Protein AF-X1GF37-F1 (afdb_monomer_lite)

Secondary structure (DSSP, 8-state):
-EEEE-TTS---HHHHHH-S-GGGGGT-BTTB--SEEEEE--GGG-PEEEEEEE-SSSPPHHHHHHHHHHHHHTT-SEEEEEESSPPPHHHHHHHHHH-TTB-TTTS-BEEEEEEETTTTEEEEEEEESS---

Structure (mmCIF, N/CA/C/O backbone):
data_AF-X1GF37-F1
#
_entry.id   AF-X1GF37-F1
#
loop_
_atom_site.group_PDB
_atom_site.id
_atom_site.type_symbol
_atom_site.label_atom_id
_atom_site.label_alt_id
_atom_site.label_comp_id
_atom_site.label_asym_id
_atom_site.label_entity_id
_atom_site.label_seq_id
_atom_site.pdbx_PDB_ins_code
_atom_site.Cartn_x
_atom_site.Cartn_y
_atom_site.Cartn_z
_atom_site.occupancy
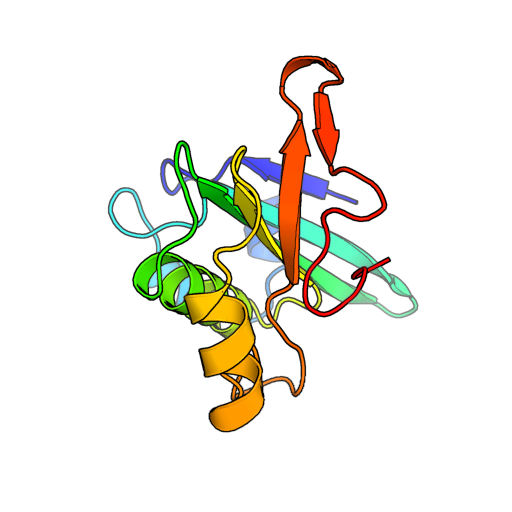_atom_site.B_iso_or_equiv
_atom_site.auth_seq_id
_atom_site.auth_comp_id
_atom_site.auth_asym_id
_atom_site.auth_atom_id
_atom_site.pdbx_PDB_model_num
ATOM 1 N N . CYS A 1 1 ? 12.559 11.425 -5.335 1.00 83.12 1 CYS A N 1
ATOM 2 C CA . CYS A 1 1 ? 11.396 10.521 -5.271 1.00 83.12 1 CYS A CA 1
ATOM 3 C C . CYS A 1 1 ? 10.533 10.811 -6.487 1.00 83.12 1 CYS A C 1
ATOM 5 O O . CYS A 1 1 ? 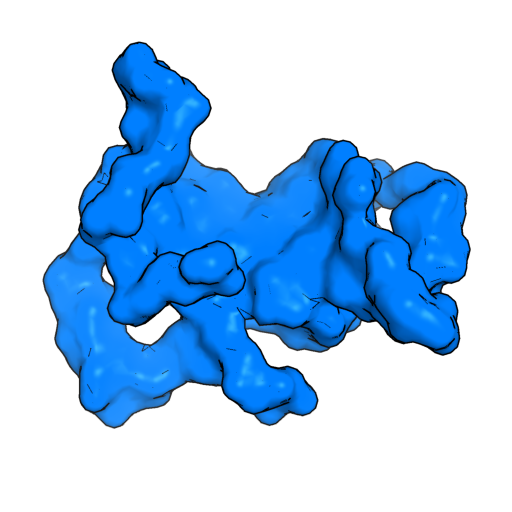10.322 11.985 -6.770 1.00 83.12 1 CYS A O 1
ATOM 7 N N . GLN A 1 2 ? 10.113 9.783 -7.217 1.00 90.69 2 GLN A N 1
ATOM 8 C CA . GLN A 1 2 ? 9.135 9.884 -8.298 1.00 90.69 2 GLN A CA 1
ATOM 9 C C . GLN A 1 2 ? 7.961 8.977 -7.931 1.00 90.69 2 GLN A C 1
ATOM 11 O O . GLN A 1 2 ? 8.187 7.810 -7.632 1.00 90.69 2 GLN A O 1
ATOM 16 N N . LEU A 1 3 ? 6.745 9.522 -7.911 1.00 93.88 3 LEU A N 1
ATOM 17 C CA . LEU A 1 3 ? 5.509 8.813 -7.576 1.00 93.88 3 LEU A CA 1
ATOM 18 C C . LEU A 1 3 ? 4.468 9.133 -8.650 1.00 93.88 3 LEU A C 1
ATOM 20 O O . LEU A 1 3 ? 4.339 10.289 -9.053 1.00 93.88 3 LEU A O 1
ATOM 24 N N . GLU A 1 4 ? 3.754 8.117 -9.115 1.00 95.69 4 GLU A N 1
ATOM 25 C CA . GLU A 1 4 ? 2.797 8.201 -10.216 1.00 95.69 4 GLU A CA 1
ATOM 26 C C . GLU A 1 4 ? 1.467 7.579 -9.794 1.00 95.69 4 GLU A C 1
ATOM 28 O O . GLU A 1 4 ? 1.452 6.581 -9.075 1.00 95.69 4 GLU A O 1
ATOM 33 N N . ILE A 1 5 ? 0.356 8.164 -10.249 1.00 96.31 5 ILE A N 1
ATOM 34 C CA . ILE A 1 5 ? -0.971 7.551 -10.130 1.00 96.31 5 ILE A CA 1
ATOM 35 C C . ILE A 1 5 ? -1.052 6.450 -11.183 1.00 96.31 5 ILE A C 1
ATOM 37 O O . ILE A 1 5 ? -0.895 6.725 -12.370 1.00 96.31 5 ILE A O 1
ATOM 41 N N . THR A 1 6 ? -1.296 5.222 -10.738 1.00 95.94 6 THR A N 1
ATOM 42 C CA . THR A 1 6 ? -1.310 4.010 -11.570 1.00 95.94 6 THR A CA 1
ATOM 43 C C . THR A 1 6 ? -2.639 3.260 -11.493 1.00 95.94 6 THR A C 1
ATOM 45 O O . THR A 1 6 ? -2.761 2.171 -12.051 1.00 95.94 6 THR A O 1
ATOM 48 N N . ALA A 1 7 ? -3.651 3.841 -10.836 1.00 93.44 7 ALA A N 1
ATOM 49 C CA . ALA A 1 7 ? -4.973 3.240 -10.635 1.00 93.44 7 ALA A CA 1
ATOM 50 C C . ALA A 1 7 ? -5.684 2.829 -11.944 1.00 93.44 7 ALA A C 1
ATOM 52 O O . ALA A 1 7 ? -6.548 1.955 -11.946 1.00 93.44 7 ALA A O 1
ATOM 53 N N . ASP A 1 8 ? -5.332 3.441 -13.079 1.00 92.62 8 ASP A N 1
ATOM 54 C CA . ASP A 1 8 ? -5.866 3.111 -14.406 1.00 92.62 8 ASP A CA 1
ATOM 55 C C . ASP A 1 8 ? -5.058 2.021 -15.143 1.00 92.62 8 ASP A C 1
ATOM 57 O O . ASP A 1 8 ? -5.407 1.624 -16.259 1.00 92.62 8 ASP A O 1
ATOM 61 N N . GLY A 1 9 ? -3.984 1.526 -14.529 1.00 92.25 9 GLY A N 1
ATOM 62 C CA . GLY A 1 9 ? -3.034 0.585 -15.110 1.00 92.25 9 GLY A CA 1
ATOM 63 C C . GLY A 1 9 ? -2.083 1.181 -16.139 1.00 92.25 9 GLY A C 1
ATOM 64 O O . GLY A 1 9 ? -1.460 0.430 -16.896 1.00 92.25 9 GLY A O 1
ATOM 65 N N . SER A 1 10 ? -1.954 2.505 -16.181 1.00 93.00 10 SER A N 1
ATOM 66 C CA . SER A 1 10 ? -0.937 3.193 -16.966 1.00 93.00 10 SER A CA 1
ATOM 67 C C . SER A 1 10 ? 0.332 3.376 -16.134 1.00 93.00 10 SER A C 1
ATOM 69 O O . SER A 1 10 ? 0.295 3.876 -15.016 1.00 93.00 10 SER A O 1
ATOM 71 N N . PHE A 1 11 ? 1.480 3.002 -16.700 1.00 93.12 11 PHE A N 1
ATOM 72 C CA . PHE A 1 11 ? 2.790 3.151 -16.059 1.00 93.12 11 PHE A CA 1
ATOM 73 C C . PHE A 1 11 ? 3.736 3.872 -17.019 1.00 93.12 11 PHE A C 1
ATOM 75 O O . PHE A 1 11 ? 3.842 3.471 -18.188 1.00 93.12 11 PHE A O 1
ATOM 82 N N . SER A 1 12 ? 4.430 4.914 -16.552 1.00 93.38 12 SER A N 1
ATOM 83 C CA . SER A 1 12 ? 5.352 5.672 -17.399 1.00 93.38 12 SER A CA 1
ATOM 84 C C . SER A 1 12 ? 6.547 4.834 -17.862 1.00 93.38 12 SER A C 1
ATOM 86 O O . SER A 1 12 ? 6.936 3.845 -17.235 1.00 93.38 12 SER A O 1
ATOM 88 N N . ALA A 1 13 ? 7.194 5.271 -18.946 1.00 91.88 13 ALA A N 1
ATOM 89 C CA . ALA A 1 13 ? 8.451 4.671 -19.388 1.00 91.88 13 ALA A CA 1
ATOM 90 C C . ALA A 1 13 ? 9.544 4.772 -18.308 1.00 91.88 13 ALA A C 1
ATOM 92 O O . ALA A 1 13 ? 10.313 3.834 -18.128 1.00 91.88 13 ALA A O 1
ATOM 93 N N . SER A 1 14 ? 9.588 5.873 -17.549 1.00 91.31 14 SER A N 1
ATOM 94 C CA . SER A 1 14 ? 10.528 6.031 -16.434 1.00 91.31 14 SER A CA 1
ATOM 95 C C . SER A 1 14 ? 10.322 4.990 -15.340 1.00 91.31 14 SER A C 1
ATOM 97 O O . SER A 1 14 ? 11.300 4.395 -14.896 1.00 91.31 14 SER A O 1
ATOM 99 N N . LEU A 1 15 ? 9.075 4.739 -14.935 1.00 91.44 15 LEU A N 1
ATOM 100 C CA . LEU A 1 15 ? 8.765 3.748 -13.910 1.00 91.44 15 LEU A CA 1
ATOM 101 C C . LEU A 1 15 ? 9.063 2.328 -14.405 1.00 91.44 15 LEU A C 1
ATOM 103 O O . LEU A 1 15 ? 9.699 1.552 -13.696 1.00 91.44 15 LEU A O 1
ATOM 107 N N . LYS A 1 16 ? 8.682 2.010 -15.648 1.00 91.12 16 LYS A N 1
ATOM 108 C CA . LYS A 1 16 ? 8.989 0.711 -16.266 1.00 91.12 16 LYS A CA 1
ATOM 109 C C . LYS A 1 16 ? 10.491 0.448 -16.361 1.00 91.12 16 LYS A C 1
ATOM 111 O O . LYS A 1 16 ? 10.917 -0.662 -16.083 1.00 91.12 16 LYS A O 1
ATOM 116 N N . ASN A 1 17 ? 11.285 1.468 -16.691 1.00 89.19 17 ASN A N 1
ATOM 117 C CA . ASN A 1 17 ? 12.744 1.355 -16.760 1.00 89.19 17 ASN A CA 1
ATOM 118 C C . ASN A 1 17 ? 13.407 1.233 -15.378 1.00 89.19 17 ASN A C 1
ATOM 120 O O . ASN A 1 17 ? 14.494 0.671 -15.276 1.00 89.19 17 ASN A O 1
ATOM 124 N N . ALA A 1 18 ? 12.789 1.782 -14.328 1.00 88.06 18 ALA A N 1
ATOM 125 C CA . ALA A 1 18 ? 13.300 1.686 -12.963 1.00 88.06 18 ALA A CA 1
ATOM 126 C C . ALA A 1 18 ? 13.024 0.312 -12.331 1.00 88.06 18 ALA A C 1
ATOM 128 O O . ALA A 1 18 ? 13.813 -0.170 -11.517 1.00 88.06 18 ALA A O 1
ATOM 129 N N . VAL A 1 19 ? 11.910 -0.335 -12.682 1.00 86.94 19 VAL A N 1
ATOM 130 C CA . VAL A 1 19 ? 11.537 -1.660 -12.168 1.00 86.94 19 VAL A CA 1
ATOM 131 C C . VAL A 1 19 ? 12.345 -2.753 -12.872 1.00 86.94 19 VAL A C 1
ATOM 133 O O . VAL A 1 19 ? 12.238 -2.949 -14.076 1.00 86.94 19 VAL A O 1
ATOM 136 N N . ARG A 1 20 ? 13.134 -3.515 -12.103 1.00 77.31 20 ARG A N 1
ATOM 137 C CA . ARG A 1 20 ? 14.044 -4.544 -12.649 1.00 77.31 20 ARG A CA 1
ATOM 138 C C . ARG A 1 20 ? 13.351 -5.791 -13.217 1.00 77.31 20 ARG A C 1
ATOM 140 O O . ARG A 1 20 ? 13.961 -6.499 -14.009 1.00 77.31 20 ARG A O 1
ATOM 147 N N . HIS A 1 21 ? 12.117 -6.073 -12.803 1.00 82.31 21 HIS A N 1
ATOM 148 C CA . HIS A 1 21 ? 11.353 -7.257 -13.216 1.00 82.31 21 HIS A CA 1
ATOM 149 C C . HIS A 1 21 ? 10.157 -6.827 -14.073 1.00 82.31 21 HIS A C 1
ATOM 151 O O . HIS A 1 21 ? 9.018 -6.827 -13.616 1.00 82.31 21 HIS A O 1
ATOM 157 N N . ASP A 1 22 ? 10.418 -6.422 -15.311 1.00 82.38 22 ASP A N 1
ATOM 158 C CA . ASP A 1 22 ? 9.424 -5.885 -16.252 1.00 82.38 22 ASP A CA 1
ATOM 159 C C . ASP A 1 22 ? 8.221 -6.813 -16.516 1.00 82.38 22 ASP A C 1
ATOM 161 O O . ASP A 1 22 ? 7.114 -6.340 -16.786 1.00 82.38 22 ASP A O 1
ATOM 165 N N . ILE A 1 23 ? 8.403 -8.125 -16.357 1.00 88.94 23 ILE A N 1
ATOM 166 C CA . ILE A 1 23 ? 7.358 -9.144 -16.488 1.00 88.94 23 ILE A CA 1
ATOM 167 C C . ILE A 1 23 ? 6.119 -8.866 -15.625 1.00 88.94 23 ILE A C 1
ATOM 169 O O . ILE A 1 23 ? 5.015 -9.243 -16.016 1.00 88.94 23 ILE A O 1
ATOM 173 N N . ILE A 1 24 ? 6.252 -8.162 -14.493 1.00 90.12 24 ILE A N 1
ATOM 174 C CA . ILE A 1 24 ? 5.097 -7.828 -13.646 1.00 90.12 24 ILE A CA 1
ATOM 175 C C . ILE A 1 24 ? 4.064 -6.990 -14.407 1.00 90.12 24 ILE A C 1
ATOM 177 O O . ILE A 1 24 ? 2.864 -7.176 -14.217 1.00 90.12 24 ILE A O 1
ATOM 181 N N . PHE A 1 25 ? 4.501 -6.128 -15.333 1.00 90.31 25 PHE A N 1
ATOM 182 C CA . PHE A 1 25 ? 3.604 -5.272 -16.109 1.00 90.31 25 PHE A CA 1
ATOM 183 C C . PHE A 1 25 ? 2.741 -6.056 -17.104 1.00 90.31 25 PHE A C 1
ATOM 185 O O . PHE A 1 25 ? 1.751 -5.517 -17.583 1.00 90.31 25 PHE A O 1
ATOM 192 N N . ALA A 1 26 ? 3.066 -7.322 -17.395 1.00 89.12 26 ALA A N 1
ATOM 193 C CA . ALA A 1 26 ? 2.197 -8.200 -18.180 1.00 89.12 26 ALA A CA 1
ATOM 194 C C . ALA A 1 26 ? 0.942 -8.637 -17.402 1.00 89.12 26 ALA A C 1
ATOM 196 O O . ALA A 1 26 ? -0.060 -9.015 -18.008 1.00 89.12 26 ALA A O 1
ATOM 197 N N . PHE A 1 27 ? 0.993 -8.581 -16.069 1.00 88.19 27 PHE A N 1
ATOM 198 C CA . PHE A 1 27 ? -0.105 -8.952 -15.174 1.00 88.19 27 PHE A CA 1
ATOM 199 C C . PHE A 1 27 ? -0.850 -7.738 -14.613 1.00 88.19 27 PHE A C 1
ATOM 201 O O . PHE A 1 27 ? -1.936 -7.892 -14.054 1.00 88.19 27 PHE A O 1
ATOM 208 N N . LEU A 1 28 ? -0.282 -6.540 -14.775 1.00 90.62 28 LEU A N 1
ATOM 209 C CA . LEU A 1 28 ? -0.882 -5.286 -14.337 1.00 90.62 28 LEU A CA 1
ATOM 210 C C . LEU A 1 28 ? -1.651 -4.615 -15.480 1.00 90.62 28 LEU A C 1
ATOM 212 O O . LEU A 1 28 ? -1.248 -4.636 -16.641 1.00 90.62 28 LEU A O 1
ATOM 216 N N . GLY A 1 29 ? -2.778 -3.999 -15.145 1.00 83.75 29 GLY A N 1
ATOM 217 C CA . GLY A 1 29 ? -3.606 -3.248 -16.086 1.00 83.75 29 GLY A CA 1
ATOM 218 C C . GLY A 1 29 ? -4.866 -2.698 -15.424 1.00 83.75 29 GLY A C 1
ATOM 219 O O . GLY A 1 29 ? -5.000 -2.743 -14.204 1.00 83.75 29 GLY A O 1
ATOM 220 N N . LYS A 1 30 ? -5.838 -2.240 -16.224 1.00 76.06 30 LYS A N 1
ATOM 221 C CA . LYS A 1 30 ? -7.076 -1.576 -15.751 1.00 76.06 30 LYS A CA 1
ATOM 222 C C . LYS A 1 30 ? -7.869 -2.312 -14.663 1.00 76.06 30 LYS A C 1
ATOM 224 O O . LYS A 1 30 ? -8.677 -1.695 -13.984 1.00 76.06 30 LYS A O 1
ATOM 229 N N . LYS A 1 31 ? -7.724 -3.635 -14.562 1.00 79.38 31 LYS A N 1
ATOM 230 C CA . LYS A 1 31 ? -8.453 -4.471 -13.592 1.00 79.38 31 LYS A CA 1
ATOM 231 C C . LYS A 1 31 ? -7.635 -4.825 -12.349 1.00 79.38 31 LYS A C 1
ATOM 233 O O . LYS A 1 31 ? -8.206 -5.314 -11.384 1.00 79.38 31 LYS A O 1
ATOM 238 N N . ALA A 1 32 ? -6.322 -4.642 -12.408 1.00 87.12 32 ALA A N 1
ATOM 239 C CA . ALA A 1 32 ? -5.383 -5.024 -11.367 1.00 87.12 32 ALA A CA 1
ATOM 240 C C . ALA A 1 32 ? -4.172 -4.105 -11.481 1.00 87.12 32 ALA A C 1
ATOM 242 O O . ALA A 1 32 ? -3.235 -4.388 -12.226 1.00 87.12 32 ALA A O 1
ATOM 243 N N . SER A 1 33 ? -4.243 -2.957 -10.819 1.00 93.88 33 SER A N 1
ATOM 244 C CA . SER A 1 33 ? -3.106 -2.063 -10.645 1.00 93.88 33 SER A CA 1
ATOM 245 C C . SER A 1 33 ? -3.170 -1.409 -9.274 1.00 93.88 33 SER A C 1
ATOM 247 O O . SER A 1 33 ? -4.272 -1.234 -8.747 1.00 93.88 33 SER A O 1
ATOM 249 N N . PRO A 1 34 ? -2.009 -1.099 -8.690 1.00 95.94 34 PRO A N 1
ATOM 250 C CA . PRO A 1 34 ? -1.955 -0.285 -7.493 1.00 95.94 34 PRO A CA 1
ATOM 251 C C . PRO A 1 34 ? -2.423 1.146 -7.756 1.00 95.94 34 PRO A C 1
ATOM 253 O O . PRO A 1 34 ? -2.300 1.638 -8.883 1.00 95.94 34 PRO A O 1
ATOM 256 N N . ASP A 1 35 ? -2.904 1.834 -6.724 1.00 96.50 35 ASP A N 1
ATOM 257 C CA . ASP A 1 35 ? -3.359 3.223 -6.873 1.00 96.50 35 ASP A CA 1
ATOM 258 C C . ASP A 1 35 ? -2.202 4.172 -7.195 1.00 96.50 35 ASP A C 1
ATOM 260 O O . ASP A 1 35 ? -2.314 5.011 -8.096 1.00 96.50 35 ASP A O 1
ATOM 264 N N . LEU A 1 36 ? -1.079 4.023 -6.485 1.00 96.75 36 LEU A N 1
ATOM 265 C CA . LEU A 1 36 ? 0.157 4.751 -6.757 1.00 96.75 36 LEU A CA 1
ATOM 266 C C . LEU A 1 36 ? 1.371 3.824 -6.707 1.00 96.75 36 LEU A C 1
ATOM 268 O O . LEU A 1 36 ? 1.500 2.974 -5.821 1.00 96.75 36 LEU A O 1
ATOM 272 N N . VAL A 1 37 ? 2.326 4.079 -7.599 1.00 96.56 37 VAL A N 1
ATOM 273 C CA . VAL A 1 37 ? 3.646 3.442 -7.580 1.00 96.56 37 VAL A CA 1
ATOM 274 C C . VAL A 1 37 ? 4.715 4.486 -7.796 1.00 96.56 37 VAL A C 1
ATOM 276 O O . VAL A 1 37 ? 4.562 5.439 -8.558 1.00 96.56 37 VAL A O 1
ATOM 279 N N . GLY A 1 38 ? 5.832 4.301 -7.115 1.00 94.75 38 GLY A N 1
ATOM 280 C CA . GLY A 1 38 ? 6.973 5.170 -7.246 1.00 94.75 38 GLY A CA 1
ATOM 281 C C . GLY A 1 38 ? 8.269 4.485 -6.893 1.00 94.75 38 GLY A C 1
ATOM 282 O O . GLY A 1 38 ? 8.319 3.322 -6.493 1.00 94.75 38 GLY A O 1
ATOM 283 N N . PHE A 1 39 ? 9.336 5.252 -7.026 1.00 93.75 39 PHE A N 1
ATOM 284 C CA . PHE A 1 39 ? 10.660 4.839 -6.618 1.00 93.75 39 PHE A CA 1
ATOM 285 C C . PHE A 1 39 ? 11.468 6.026 -6.102 1.00 93.75 39 PHE A C 1
ATOM 287 O O . PHE A 1 39 ? 11.295 7.195 -6.481 1.00 93.75 39 PHE A O 1
ATOM 294 N N . MET A 1 40 ? 12.388 5.713 -5.206 1.00 91.25 40 MET A N 1
ATOM 295 C CA . MET A 1 40 ? 13.424 6.612 -4.744 1.00 91.25 40 MET A CA 1
ATOM 296 C C . MET A 1 40 ? 14.750 6.096 -5.265 1.00 91.25 40 MET A C 1
ATOM 298 O O . MET A 1 40 ? 15.117 4.955 -5.004 1.00 91.25 40 MET A O 1
ATOM 302 N N . ARG A 1 41 ? 15.471 6.961 -5.984 1.00 86.06 41 ARG A N 1
ATOM 303 C CA . ARG A 1 41 ? 16.836 6.652 -6.396 1.00 86.06 41 ARG A CA 1
ATOM 304 C C . ARG A 1 41 ? 17.699 6.496 -5.158 1.00 86.06 41 ARG A C 1
ATOM 306 O O . ARG A 1 41 ? 17.915 7.478 -4.444 1.00 86.06 41 ARG A O 1
ATOM 313 N N . GLY A 1 42 ? 18.146 5.277 -4.897 1.00 75.69 42 GLY A N 1
ATOM 314 C CA . GLY A 1 42 ? 19.056 5.017 -3.797 1.00 75.69 42 GLY A CA 1
ATOM 315 C C . GLY A 1 42 ? 20.498 5.317 -4.180 1.00 75.69 42 GLY A C 1
ATOM 316 O O . GLY A 1 42 ? 20.842 5.613 -5.330 1.00 75.69 42 GLY A O 1
ATOM 317 N N . GLN A 1 43 ? 21.371 5.241 -3.181 1.00 64.44 43 GLN A N 1
ATOM 318 C CA . GLN A 1 43 ? 22.807 5.286 -3.418 1.00 64.44 43 GLN A CA 1
ATOM 319 C C . GLN A 1 43 ? 23.236 3.980 -4.106 1.00 64.44 43 GLN A C 1
ATOM 321 O O . GLN A 1 43 ? 22.694 2.914 -3.821 1.00 64.44 43 GLN A O 1
ATOM 326 N N . TYR A 1 44 ? 24.197 4.062 -5.029 1.00 70.81 44 TYR A N 1
ATOM 327 C CA . TYR A 1 44 ? 24.735 2.913 -5.779 1.00 70.81 44 TYR A CA 1
ATOM 328 C C . TYR A 1 44 ? 23.771 2.235 -6.778 1.00 70.81 44 TYR A C 1
ATOM 330 O O . TYR A 1 44 ? 23.999 1.093 -7.171 1.00 70.81 44 TYR A O 1
ATOM 338 N N . GLY A 1 45 ? 22.716 2.924 -7.234 1.00 70.62 45 GLY A N 1
ATOM 339 C CA . GLY A 1 45 ? 21.824 2.417 -8.294 1.00 70.62 45 GLY A CA 1
ATOM 340 C C . GLY A 1 45 ? 20.858 1.312 -7.842 1.00 70.62 45 GLY A C 1
ATOM 341 O O . GLY A 1 45 ? 20.328 0.559 -8.667 1.00 70.62 45 GLY A O 1
ATOM 342 N N . ILE A 1 46 ? 20.656 1.184 -6.530 1.00 72.81 46 ILE A N 1
ATOM 343 C CA . ILE A 1 46 ? 19.618 0.342 -5.935 1.00 72.81 46 ILE A CA 1
ATOM 344 C C . ILE A 1 46 ? 18.453 1.261 -5.586 1.00 72.81 46 ILE A C 1
ATOM 346 O O . ILE A 1 46 ? 18.565 2.070 -4.670 1.00 72.81 46 ILE A O 1
ATOM 350 N N . ASP A 1 47 ? 17.362 1.162 -6.337 1.00 84.94 47 ASP A N 1
ATOM 351 C CA . ASP A 1 47 ? 16.175 1.979 -6.108 1.00 84.94 47 ASP A CA 1
ATOM 352 C C . ASP A 1 47 ? 15.267 1.322 -5.060 1.00 84.94 47 ASP A C 1
ATOM 354 O O . ASP A 1 47 ? 15.042 0.112 -5.088 1.00 84.94 47 ASP A O 1
ATOM 358 N N . ASP A 1 48 ? 14.729 2.132 -4.149 1.00 90.81 48 ASP A N 1
ATOM 359 C CA . ASP A 1 48 ? 13.684 1.711 -3.216 1.00 90.81 48 ASP A CA 1
ATOM 360 C C . ASP A 1 48 ? 12.319 1.989 -3.845 1.00 90.81 48 ASP A C 1
ATOM 362 O O . ASP A 1 48 ? 11.997 3.146 -4.132 1.00 90.81 48 ASP A O 1
ATOM 366 N N . TYR A 1 49 ? 11.490 0.960 -4.031 1.00 93.06 49 TYR A N 1
ATOM 367 C CA . TYR A 1 49 ? 10.139 1.155 -4.563 1.00 93.06 49 TYR A CA 1
ATOM 368 C C . TYR A 1 49 ? 9.124 1.480 -3.465 1.00 93.06 49 TYR A C 1
ATOM 370 O O . TYR A 1 49 ? 9.242 1.057 -2.308 1.00 93.06 49 TYR A O 1
ATOM 378 N N . ILE A 1 50 ? 8.110 2.239 -3.863 1.00 95.50 50 ILE A N 1
ATOM 379 C CA . ILE A 1 50 ? 6.969 2.638 -3.049 1.00 95.50 50 ILE A CA 1
ATOM 380 C C . ILE A 1 50 ? 5.712 2.183 -3.784 1.00 95.50 50 ILE A C 1
ATOM 382 O O . ILE A 1 50 ? 5.549 2.462 -4.969 1.00 95.50 50 ILE A O 1
ATOM 386 N N . VAL A 1 51 ? 4.822 1.514 -3.069 1.00 96.50 51 VAL A N 1
ATOM 387 C CA . VAL A 1 51 ? 3.474 1.164 -3.511 1.00 96.50 51 VAL A CA 1
ATOM 388 C C . VAL A 1 51 ? 2.506 1.737 -2.491 1.00 96.50 51 VAL A C 1
ATOM 390 O O . VAL A 1 51 ? 2.714 1.568 -1.286 1.00 96.50 51 VAL A O 1
ATOM 393 N N . VAL A 1 52 ? 1.458 2.406 -2.959 1.00 97.44 52 VAL A N 1
ATOM 394 C CA . VAL A 1 52 ? 0.406 2.950 -2.098 1.00 97.44 52 VAL A CA 1
ATOM 395 C C . VAL A 1 52 ? -0.953 2.500 -2.611 1.00 97.44 52 VAL A C 1
ATOM 397 O O . VAL A 1 52 ? -1.255 2.655 -3.791 1.00 97.44 52 VAL A O 1
ATOM 400 N N . GLU A 1 53 ? -1.761 1.988 -1.693 1.00 97.81 53 GLU A N 1
ATOM 401 C CA . GLU A 1 53 ? -3.188 1.723 -1.856 1.00 97.81 53 GLU A CA 1
ATOM 402 C C . GLU A 1 53 ? -3.975 2.730 -1.023 1.00 97.81 53 GLU A C 1
ATOM 404 O O . GLU A 1 53 ? -3.634 2.972 0.137 1.00 97.81 53 GLU A O 1
ATOM 409 N N . VAL A 1 54 ? -5.039 3.299 -1.582 1.00 96.06 54 VAL A N 1
ATOM 410 C CA . VAL A 1 54 ? -5.888 4.287 -0.914 1.00 96.06 54 VAL A CA 1
ATOM 411 C C . VAL A 1 54 ? -7.321 3.774 -0.870 1.00 96.06 54 VAL A C 1
ATOM 413 O O . VAL A 1 54 ? -7.926 3.426 -1.881 1.00 96.06 54 VAL A O 1
ATOM 416 N N . LYS A 1 55 ? -7.896 3.745 0.327 1.00 96.06 55 LYS A N 1
ATOM 417 C CA . LYS A 1 55 ? -9.260 3.284 0.577 1.00 96.06 55 LYS A CA 1
ATOM 418 C C . LYS A 1 55 ? -10.139 4.450 0.985 1.00 96.06 55 LYS A C 1
ATOM 420 O O . LYS A 1 55 ? -9.678 5.412 1.591 1.00 96.06 55 LYS A O 1
ATOM 425 N N . ARG A 1 56 ? -11.414 4.358 0.611 1.00 94.56 56 ARG A N 1
ATOM 426 C CA . ARG A 1 56 ? -12.437 5.360 0.945 1.00 94.56 56 ARG A CA 1
ATOM 427 C C . ARG A 1 56 ? -13.059 5.125 2.316 1.00 94.56 56 ARG A C 1
ATOM 429 O O . ARG A 1 56 ? -13.560 6.066 2.911 1.00 94.56 56 ARG A O 1
ATOM 436 N N . ASP A 1 57 ? -12.979 3.890 2.795 1.00 95.19 57 ASP A N 1
ATOM 437 C CA . ASP A 1 57 ? -13.615 3.415 4.018 1.00 95.19 57 ASP A CA 1
ATOM 438 C C . ASP A 1 57 ? -12.585 2.702 4.905 1.00 95.19 57 ASP A C 1
ATOM 440 O O . ASP A 1 57 ? -11.390 2.645 4.578 1.00 95.19 57 ASP A O 1
ATOM 444 N N . ALA A 1 58 ? -13.051 2.135 6.018 1.00 95.62 58 ALA A N 1
ATOM 445 C CA . ALA A 1 58 ? -12.240 1.345 6.936 1.00 95.62 58 ALA A CA 1
ATOM 446 C C . ALA A 1 58 ? -11.497 0.204 6.233 1.00 95.62 58 ALA A C 1
ATOM 448 O O . ALA A 1 58 ? -12.051 -0.516 5.402 1.00 95.62 58 ALA A O 1
ATOM 449 N N . VAL A 1 59 ? -10.229 0.027 6.612 1.00 97.25 59 VAL A N 1
ATOM 450 C CA . VAL A 1 59 ? -9.367 -1.020 6.057 1.00 97.25 59 VAL A CA 1
ATOM 451 C C . VAL A 1 59 ? -9.941 -2.407 6.323 1.00 97.25 59 VAL A C 1
ATOM 453 O O . VAL A 1 59 ? -10.183 -2.788 7.469 1.00 97.25 59 VAL A O 1
ATOM 456 N N . THR A 1 60 ? -10.062 -3.197 5.260 1.00 97.62 60 THR A N 1
ATOM 457 C CA . THR A 1 60 ? -10.441 -4.608 5.331 1.00 97.62 60 THR A CA 1
ATOM 458 C C . THR A 1 60 ? -9.229 -5.534 5.255 1.00 97.62 60 THR A C 1
ATOM 460 O O . THR A 1 60 ? -8.113 -5.146 4.899 1.00 97.62 60 THR A O 1
ATOM 463 N N . LEU A 1 61 ? -9.451 -6.817 5.549 1.00 97.19 61 LEU A N 1
ATOM 464 C CA . LEU A 1 61 ? -8.424 -7.841 5.374 1.00 97.19 61 LEU A CA 1
ATOM 465 C C . LEU A 1 61 ? -8.020 -7.999 3.895 1.00 97.19 61 LEU A C 1
ATOM 467 O O . LEU A 1 61 ? -6.849 -8.221 3.593 1.00 97.19 61 LEU A O 1
ATOM 471 N N . GLN A 1 62 ? -8.968 -7.857 2.968 1.00 97.06 62 GLN A N 1
ATOM 472 C CA . GLN A 1 62 ? -8.717 -7.909 1.529 1.00 97.06 62 GLN A CA 1
ATOM 473 C C . GLN A 1 62 ? -7.804 -6.766 1.080 1.00 97.06 62 GLN A C 1
ATOM 475 O O . GLN A 1 62 ? -6.878 -7.008 0.308 1.00 97.06 62 GLN A O 1
ATOM 480 N N . ASP A 1 63 ? -8.003 -5.559 1.612 1.00 97.69 63 ASP A N 1
ATOM 481 C CA . ASP A 1 63 ? -7.149 -4.403 1.312 1.00 97.69 63 ASP A CA 1
ATOM 482 C C . ASP A 1 63 ? -5.704 -4.634 1.758 1.00 97.69 63 ASP A C 1
ATOM 484 O O . ASP A 1 63 ? -4.761 -4.312 1.036 1.00 97.69 63 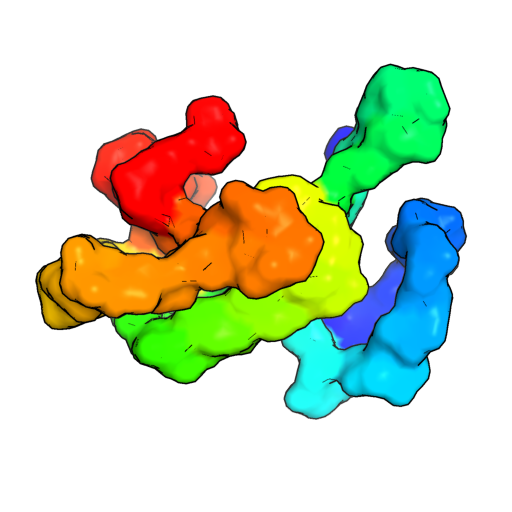ASP A O 1
ATOM 488 N N . ILE A 1 64 ? -5.520 -5.266 2.921 1.00 97.50 64 ILE A N 1
ATOM 489 C CA . ILE A 1 64 ? -4.199 -5.679 3.404 1.00 97.50 64 ILE A CA 1
ATOM 490 C C . ILE A 1 64 ? -3.566 -6.668 2.424 1.00 97.50 64 ILE A C 1
ATOM 492 O O . ILE A 1 64 ? -2.410 -6.492 2.046 1.00 97.50 64 ILE A O 1
ATOM 496 N N . TYR A 1 65 ? -4.297 -7.694 1.981 1.00 96.25 65 TYR A N 1
ATOM 497 C CA . TYR A 1 65 ? -3.765 -8.666 1.022 1.00 96.25 65 TYR A CA 1
ATOM 498 C C . TYR A 1 65 ? -3.440 -8.052 -0.338 1.00 96.25 65 TYR A C 1
ATOM 500 O O . TYR A 1 65 ? -2.427 -8.420 -0.931 1.00 96.25 65 TYR A O 1
ATOM 508 N N . GLN A 1 66 ? -4.227 -7.086 -0.800 1.00 95.69 66 GLN A N 1
ATOM 509 C CA . GLN A 1 66 ? -3.931 -6.329 -2.011 1.00 95.69 66 GLN A CA 1
ATOM 510 C C . GLN A 1 66 ? -2.639 -5.512 -1.859 1.00 95.69 66 GLN A C 1
ATOM 512 O O . GLN A 1 66 ? -1.736 -5.632 -2.689 1.00 95.69 66 GLN A O 1
ATOM 517 N N . ALA A 1 67 ? -2.498 -4.756 -0.766 1.00 96.88 67 ALA A N 1
ATOM 518 C CA . ALA A 1 67 ? -1.292 -3.978 -0.484 1.00 96.88 67 ALA A CA 1
ATOM 519 C C . ALA A 1 67 ? -0.047 -4.871 -0.338 1.00 96.88 67 ALA A C 1
ATOM 521 O O . ALA A 1 67 ? 1.030 -4.525 -0.828 1.00 96.88 67 ALA A O 1
ATOM 522 N N . LYS A 1 68 ? -0.187 -6.054 0.278 1.00 95.88 68 LYS A N 1
ATOM 523 C CA . LYS A 1 68 ? 0.880 -7.066 0.333 1.00 95.88 68 LYS A CA 1
ATOM 524 C C . LYS A 1 68 ? 1.252 -7.546 -1.058 1.00 95.88 68 LYS A C 1
ATOM 526 O O . LYS A 1 68 ? 2.425 -7.506 -1.394 1.00 95.88 68 LYS A O 1
ATOM 531 N N . MET A 1 69 ? 0.266 -7.970 -1.847 1.00 94.44 69 MET A N 1
ATOM 532 C CA . MET A 1 69 ? 0.469 -8.503 -3.191 1.00 94.44 69 MET A CA 1
ATOM 533 C C . MET A 1 69 ? 1.236 -7.508 -4.059 1.00 94.44 69 MET A C 1
ATOM 535 O O . MET A 1 69 ? 2.239 -7.880 -4.659 1.00 94.44 69 MET A O 1
ATOM 539 N N . TYR A 1 70 ? 0.821 -6.240 -4.093 1.00 95.12 70 TYR A N 1
ATOM 540 C CA . TYR A 1 70 ? 1.543 -5.230 -4.863 1.00 95.12 70 TYR A CA 1
ATOM 541 C C . TYR A 1 70 ? 2.906 -4.898 -4.252 1.00 95.12 70 TYR A C 1
ATOM 543 O O . TYR A 1 70 ? 3.892 -4.805 -4.978 1.00 95.12 70 TYR A O 1
ATOM 551 N N . GLY A 1 71 ? 3.007 -4.787 -2.926 1.00 94.81 71 GLY A N 1
ATOM 552 C CA . GLY A 1 71 ? 4.291 -4.594 -2.260 1.00 94.81 71 GLY A CA 1
ATOM 553 C C . GLY A 1 71 ? 5.296 -5.709 -2.570 1.00 94.81 71 GLY A C 1
ATOM 554 O O . GLY A 1 71 ? 6.481 -5.433 -2.737 1.00 94.81 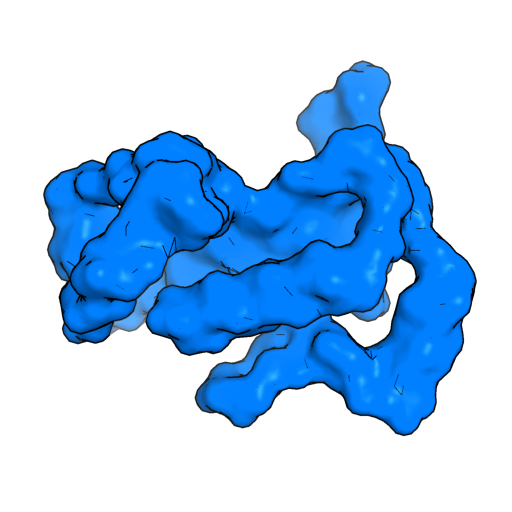71 GLY A O 1
ATOM 555 N N . ASP A 1 72 ? 4.833 -6.954 -2.641 1.00 92.88 72 ASP A N 1
ATOM 556 C CA . ASP A 1 72 ? 5.622 -8.136 -2.986 1.00 92.88 72 ASP A CA 1
ATOM 557 C C . ASP A 1 72 ? 5.971 -8.163 -4.483 1.00 92.88 72 ASP A C 1
ATOM 559 O O . ASP A 1 72 ? 7.133 -8.359 -4.828 1.00 92.88 72 ASP A O 1
ATOM 563 N N . LEU A 1 73 ? 5.009 -7.894 -5.375 1.00 91.81 73 LEU A N 1
ATOM 564 C CA . LEU A 1 73 ? 5.227 -7.844 -6.829 1.00 91.81 73 LEU A CA 1
ATOM 565 C C . LEU A 1 73 ? 6.287 -6.816 -7.231 1.00 91.81 73 LEU A C 1
ATOM 567 O O . LEU A 1 73 ? 7.131 -7.092 -8.079 1.00 91.81 73 LEU A O 1
ATOM 571 N N . PHE A 1 74 ? 6.251 -5.633 -6.621 1.00 91.69 74 PHE A N 1
ATOM 572 C CA . PHE A 1 74 ? 7.214 -4.572 -6.902 1.00 91.69 74 PHE A CA 1
ATOM 573 C C . PHE A 1 74 ? 8.505 -4.698 -6.092 1.00 91.69 74 PHE A C 1
ATOM 575 O O . PHE A 1 74 ? 9.392 -3.864 -6.264 1.00 91.69 74 PHE A O 1
ATOM 582 N N . SER A 1 75 ? 8.624 -5.683 -5.190 1.00 91.19 75 SER A N 1
ATOM 583 C CA . SER A 1 75 ? 9.682 -5.707 -4.173 1.00 91.19 75 SER A CA 1
ATOM 584 C C . SER A 1 75 ? 9.848 -4.321 -3.540 1.00 91.19 75 SER A C 1
ATOM 586 O O . SER A 1 75 ? 10.948 -3.770 -3.468 1.00 91.19 75 SER A O 1
ATOM 588 N N . ALA A 1 76 ? 8.734 -3.719 -3.117 1.00 92.50 76 ALA A N 1
ATOM 589 C CA . ALA A 1 76 ? 8.694 -2.337 -2.660 1.00 92.50 76 ALA A CA 1
ATOM 590 C C . ALA A 1 76 ? 9.090 -2.211 -1.203 1.00 92.50 76 ALA A C 1
ATOM 592 O O . ALA A 1 76 ? 8.438 -2.800 -0.349 1.00 92.50 76 ALA A O 1
ATOM 593 N N . ARG A 1 77 ? 10.094 -1.396 -0.881 1.00 92.06 77 ARG A N 1
ATOM 594 C CA . ARG A 1 77 ? 10.464 -1.135 0.515 1.00 92.06 77 ARG A CA 1
ATOM 595 C C . ARG A 1 77 ? 9.279 -0.589 1.309 1.00 92.06 77 ARG A C 1
ATOM 597 O O . ARG A 1 77 ? 9.039 -1.018 2.436 1.00 92.06 77 ARG A O 1
ATOM 604 N N . TYR A 1 78 ? 8.488 0.270 0.675 1.00 94.75 78 TYR A N 1
ATOM 605 C CA . TYR A 1 78 ? 7.320 0.905 1.270 1.00 94.75 78 TYR A CA 1
ATOM 606 C C . TYR A 1 78 ? 6.047 0.379 0.609 1.00 94.75 78 TYR A C 1
ATOM 608 O O . TYR A 1 78 ? 5.758 0.728 -0.530 1.00 94.75 78 TYR A O 1
ATOM 616 N N . ALA A 1 79 ? 5.293 -0.456 1.322 1.00 96.88 79 ALA A N 1
ATOM 617 C CA . ALA A 1 79 ? 3.936 -0.840 0.943 1.00 96.88 79 ALA A CA 1
ATOM 618 C C . ALA A 1 79 ? 2.973 -0.155 1.915 1.00 96.88 79 ALA A C 1
ATOM 620 O O . ALA A 1 79 ? 2.920 -0.512 3.094 1.00 96.88 79 ALA A O 1
ATOM 621 N N . LEU A 1 80 ? 2.284 0.877 1.440 1.00 97.38 80 LEU A N 1
ATOM 622 C CA . LEU A 1 80 ? 1.452 1.750 2.258 1.00 97.38 80 LEU A CA 1
ATOM 623 C C . LEU A 1 80 ? -0.023 1.506 1.946 1.00 97.38 80 LEU A C 1
ATOM 625 O O . LEU A 1 80 ? -0.404 1.421 0.782 1.00 97.38 80 LEU A O 1
ATOM 629 N N . LEU A 1 81 ? -0.845 1.422 2.985 1.00 98.00 81 LEU A N 1
ATOM 630 C CA . LEU A 1 81 ? -2.296 1.330 2.871 1.00 98.00 81 LEU A CA 1
ATOM 631 C C . LEU A 1 81 ? -2.920 2.503 3.621 1.00 98.00 81 LEU A C 1
ATOM 633 O O . LEU A 1 81 ? -2.805 2.587 4.840 1.00 98.00 81 LEU A O 1
ATOM 637 N N . LEU A 1 82 ? -3.543 3.427 2.901 1.00 97.25 82 LEU A N 1
ATOM 638 C CA . LEU A 1 82 ? -4.108 4.646 3.467 1.00 97.25 82 LEU A CA 1
ATOM 639 C C . LEU A 1 82 ? -5.632 4.561 3.507 1.00 97.25 82 LEU A C 1
ATOM 641 O O . LEU A 1 82 ? -6.254 4.123 2.544 1.00 97.25 82 LEU A O 1
ATOM 645 N N . SER A 1 83 ? -6.234 4.988 4.611 1.00 96.44 83 SER A N 1
ATOM 646 C CA . SER A 1 83 ? -7.690 5.036 4.803 1.00 96.44 83 SER A CA 1
ATOM 647 C C . SER A 1 83 ? -8.057 6.239 5.674 1.00 96.44 83 SER A C 1
ATOM 649 O O . SER A 1 83 ? -7.245 6.617 6.520 1.00 96.44 83 SER A O 1
ATOM 651 N N . PRO A 1 84 ? -9.238 6.859 5.495 1.00 95.19 84 PRO A N 1
ATOM 652 C CA . PRO A 1 84 ? -9.680 7.944 6.369 1.00 95.19 84 PRO A CA 1
ATOM 653 C C . PRO A 1 84 ? -10.061 7.485 7.783 1.00 95.19 84 PRO A C 1
ATOM 655 O O . PRO A 1 84 ? -9.970 8.245 8.750 1.00 95.19 84 PRO A O 1
ATOM 658 N N . GLU A 1 85 ? -10.458 6.224 7.915 1.00 94.94 85 GLU A N 1
ATOM 659 C CA . GLU A 1 85 ? -10.863 5.614 9.176 1.00 94.94 85 GLU A CA 1
ATOM 660 C C . GLU A 1 85 ? -9.633 5.088 9.939 1.00 94.94 85 GLU A C 1
ATOM 662 O O . GLU A 1 85 ? -8.647 4.652 9.328 1.00 94.94 85 GLU A O 1
ATOM 667 N N . PRO A 1 86 ? -9.657 5.088 11.282 1.00 93.50 86 PRO A N 1
ATOM 668 C CA . PRO A 1 86 ? -8.609 4.453 12.065 1.00 93.50 86 PRO A CA 1
ATOM 669 C C . PRO A 1 86 ? -8.552 2.946 11.779 1.00 93.50 86 PRO A C 1
ATOM 671 O O . PRO A 1 86 ? -9.550 2.309 11.443 1.00 93.50 86 PRO A O 1
ATOM 674 N N . VAL A 1 87 ? -7.372 2.347 11.963 1.00 95.31 87 VAL A N 1
ATOM 675 C CA 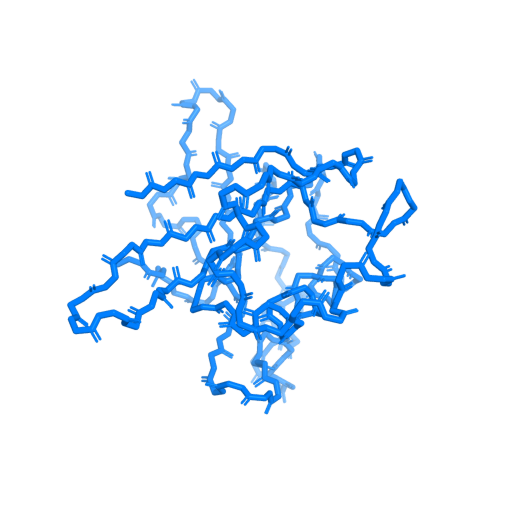. VAL A 1 87 ? -7.198 0.897 11.784 1.00 95.31 87 VAL A CA 1
ATOM 676 C C . VAL A 1 87 ? -8.130 0.143 12.743 1.00 95.31 87 VAL A C 1
ATOM 678 O O . VAL A 1 87 ? -8.008 0.356 13.955 1.00 95.31 87 VAL A O 1
ATOM 681 N N . PRO A 1 88 ? -9.007 -0.755 12.248 1.00 96.31 88 PRO A N 1
ATOM 682 C CA . PRO A 1 88 ? -9.930 -1.493 13.106 1.00 96.31 88 PRO A CA 1
ATOM 683 C C . PRO A 1 88 ? -9.201 -2.310 14.177 1.00 96.31 88 PRO A C 1
ATOM 685 O O . PRO A 1 88 ? -8.165 -2.928 13.909 1.00 96.31 88 PRO A O 1
ATOM 688 N N . GLU A 1 89 ? -9.748 -2.363 15.390 1.00 96.62 89 GLU A N 1
ATOM 689 C CA . GLU A 1 89 ? -9.139 -3.109 16.499 1.00 96.62 89 GLU A CA 1
ATOM 690 C C . GLU A 1 89 ? -9.038 -4.612 16.200 1.00 96.62 89 GLU A C 1
ATOM 692 O O . GLU A 1 89 ? -8.062 -5.264 16.571 1.00 96.62 89 GLU A O 1
ATOM 697 N N . GLU A 1 90 ? -9.989 -5.174 15.457 1.00 97.00 90 GLU A N 1
ATOM 698 C CA . GLU A 1 90 ? -9.963 -6.560 14.990 1.00 97.00 90 GLU A CA 1
ATOM 699 C C . GLU A 1 90 ? -8.744 -6.837 14.106 1.00 97.00 90 GLU A C 1
ATOM 701 O O . GLU A 1 90 ? -8.095 -7.870 14.268 1.00 97.00 90 GLU A O 1
ATOM 706 N N . ILE A 1 91 ? -8.384 -5.901 13.221 1.00 97.31 91 ILE A N 1
ATOM 707 C CA . ILE A 1 91 ? -7.193 -5.996 12.366 1.00 97.31 91 ILE A CA 1
ATOM 708 C C . ILE A 1 91 ? -5.922 -5.943 13.214 1.00 97.31 91 ILE A C 1
ATOM 710 O O . ILE A 1 91 ? -5.021 -6.761 13.013 1.00 97.31 91 ILE A O 1
ATOM 714 N N . LYS A 1 92 ? -5.855 -5.040 14.201 1.00 96.81 92 LYS A N 1
ATOM 715 C CA . LYS A 1 92 ? -4.704 -4.946 15.115 1.00 96.81 92 LYS A CA 1
ATOM 716 C C . LYS A 1 92 ? -4.520 -6.236 15.913 1.00 96.81 92 LYS A C 1
ATOM 718 O O . LYS A 1 92 ? -3.418 -6.785 15.966 1.00 96.81 92 LYS A O 1
ATOM 723 N N . ARG A 1 93 ? -5.608 -6.766 16.482 1.00 97.31 93 ARG A N 1
ATOM 724 C CA . ARG A 1 93 ? -5.621 -8.036 17.227 1.00 97.31 93 ARG A CA 1
ATOM 725 C C . ARG A 1 93 ? -5.244 -9.214 16.338 1.00 97.31 93 ARG A C 1
ATOM 727 O O . ARG A 1 93 ? -4.459 -10.063 16.757 1.00 97.31 93 ARG A O 1
ATOM 734 N N . LEU A 1 94 ? -5.775 -9.273 15.118 1.00 97.38 94 LEU A N 1
ATOM 735 C CA . LEU A 1 94 ? -5.444 -10.325 14.162 1.00 97.38 94 LEU A CA 1
ATOM 736 C C . LEU A 1 94 ? -3.958 -10.273 13.789 1.00 97.38 94 LEU A C 1
ATOM 738 O O . LEU A 1 94 ? -3.290 -11.309 13.813 1.00 97.38 94 LEU A O 1
ATOM 742 N N . HIS A 1 95 ? -3.414 -9.081 13.527 1.00 96.75 95 HIS A N 1
ATOM 743 C CA . HIS A 1 95 ? -1.991 -8.897 13.255 1.00 96.75 95 HIS A CA 1
ATOM 744 C C . HIS A 1 95 ? -1.111 -9.379 14.411 1.00 96.75 95 HIS A C 1
ATOM 746 O O . HIS A 1 95 ? -0.164 -10.120 14.159 1.00 96.75 95 HIS A O 1
ATOM 752 N N . GLY A 1 96 ? -1.467 -9.059 15.658 1.00 95.94 96 GLY A N 1
ATOM 753 C CA . GLY A 1 96 ? -0.723 -9.509 16.839 1.00 95.94 96 GLY A CA 1
ATOM 754 C C . GLY A 1 96 ? -0.648 -11.033 17.011 1.00 95.94 96 GLY A C 1
ATOM 755 O O . GLY A 1 96 ? 0.261 -11.517 17.675 1.00 95.94 96 GLY A O 1
ATOM 756 N N . ASN A 1 97 ? -1.565 -11.794 16.402 1.00 95.56 97 ASN A N 1
ATOM 757 C CA . ASN A 1 97 ? -1.595 -13.260 16.494 1.00 95.56 97 ASN A CA 1
ATOM 758 C C . ASN A 1 97 ? -1.062 -13.972 15.244 1.00 95.56 97 ASN A C 1
ATOM 760 O O . ASN A 1 97 ? -0.559 -15.087 15.335 1.00 95.56 97 ASN A O 1
ATOM 764 N N . THR A 1 98 ? -1.223 -13.367 14.068 1.00 94.56 98 THR A N 1
ATOM 765 C CA . THR A 1 98 ? -1.012 -14.051 12.776 1.00 94.56 98 THR A CA 1
ATOM 766 C C . THR A 1 98 ? -0.081 -13.302 11.831 1.00 94.56 98 THR A C 1
ATOM 768 O O . THR A 1 98 ? 0.204 -13.784 10.739 1.00 94.56 98 THR A O 1
ATOM 771 N N . PHE A 1 99 ? 0.409 -12.126 12.233 1.00 93.94 99 PHE A N 1
ATOM 772 C CA . PHE A 1 99 ? 1.349 -11.316 11.465 1.00 93.94 99 PHE A CA 1
ATOM 773 C C . PHE A 1 99 ? 0.847 -10.941 10.060 1.00 93.94 99 PHE A C 1
ATOM 775 O O . PHE A 1 99 ? 1.633 -10.847 9.121 1.00 93.94 99 PHE A O 1
ATOM 782 N N . ILE A 1 100 ? -0.456 -10.657 9.906 1.00 95.56 100 ILE A N 1
ATOM 783 C CA . ILE A 1 100 ? -1.068 -10.384 8.587 1.00 95.56 100 ILE A CA 1
ATOM 784 C C . ILE A 1 100 ? -0.388 -9.278 7.774 1.00 95.56 100 ILE A C 1
ATOM 786 O O . ILE A 1 100 ? -0.468 -9.318 6.554 1.00 95.56 100 ILE A O 1
ATOM 790 N N . LEU A 1 101 ? 0.317 -8.324 8.389 1.00 96.06 101 LEU A N 1
ATOM 791 C CA . LEU A 1 101 ? 1.021 -7.255 7.675 1.00 96.06 101 LEU A CA 1
ATOM 792 C C . LEU A 1 101 ? 2.407 -7.670 7.152 1.00 96.06 101 LEU A C 1
ATOM 794 O O . LEU A 1 101 ? 2.908 -7.032 6.229 1.00 96.06 101 LEU A O 1
ATOM 798 N N . ASN A 1 102 ? 2.997 -8.765 7.643 1.00 94.44 102 ASN A N 1
ATOM 799 C CA . ASN A 1 102 ? 4.351 -9.202 7.275 1.00 94.44 102 ASN A CA 1
ATOM 800 C C . ASN A 1 102 ? 4.381 -9.790 5.867 1.00 94.44 102 ASN A C 1
ATOM 802 O O . ASN A 1 102 ? 3.688 -10.768 5.582 1.00 94.44 102 ASN A O 1
ATOM 806 N N . ARG A 1 103 ? 5.175 -9.215 4.972 1.00 91.00 103 ARG A N 1
ATOM 807 C CA . ARG A 1 103 ? 5.299 -9.673 3.588 1.00 91.00 103 ARG A CA 1
ATOM 808 C C . ARG A 1 103 ? 6.262 -10.846 3.472 1.00 91.00 103 ARG A C 1
ATOM 810 O O . ARG A 1 103 ? 7.270 -10.910 4.173 1.00 91.00 103 ARG A O 1
ATOM 817 N N . PHE A 1 104 ? 5.913 -11.789 2.600 1.00 73.88 104 PHE A N 1
ATOM 818 C CA . PHE A 1 104 ? 6.561 -13.098 2.545 1.00 73.88 104 PHE A CA 1
ATOM 819 C C . PHE A 1 104 ? 7.948 -13.032 1.899 1.00 73.88 104 PHE A C 1
ATOM 821 O O . PHE A 1 104 ? 8.862 -13.714 2.350 1.00 73.88 104 PHE A O 1
ATOM 828 N N . MET A 1 105 ? 8.122 -12.203 0.863 1.00 67.44 105 MET A N 1
ATOM 829 C CA . MET A 1 105 ? 9.332 -12.243 0.033 1.00 67.44 105 MET A CA 1
ATOM 830 C C . MET A 1 105 ? 10.446 -11.295 0.483 1.00 67.44 105 MET A C 1
ATOM 832 O O . MET A 1 105 ? 11.595 -11.493 0.099 1.00 67.44 105 MET A O 1
ATOM 836 N N . SER A 1 106 ? 10.137 -10.267 1.276 1.00 69.25 106 SER A N 1
ATOM 837 C CA . SER A 1 106 ? 11.068 -9.152 1.496 1.00 69.25 106 SER A CA 1
ATOM 838 C C . SER A 1 106 ? 11.447 -8.892 2.955 1.00 69.25 106 SER A C 1
ATOM 840 O O . SER A 1 106 ? 12.264 -8.014 3.222 1.00 69.25 106 SER A O 1
ATOM 842 N N . GLY A 1 107 ? 10.830 -9.591 3.916 1.00 78.00 107 GLY A N 1
ATOM 843 C CA . GLY A 1 107 ? 10.986 -9.294 5.348 1.00 78.00 107 GLY A CA 1
ATOM 844 C C . GLY A 1 107 ? 10.423 -7.928 5.770 1.00 78.00 107 GLY A C 1
ATOM 845 O O . GLY A 1 107 ? 10.546 -7.538 6.928 1.00 78.00 107 GLY A O 1
ATOM 846 N N . TRP A 1 108 ? 9.799 -7.193 4.847 1.00 89.50 108 TRP A N 1
ATOM 847 C CA . TRP A 1 108 ? 9.135 -5.925 5.122 1.00 89.50 108 TRP A CA 1
ATOM 848 C C . TRP A 1 108 ? 7.665 -6.147 5.470 1.00 89.50 108 TRP A C 1
ATOM 850 O O . TRP A 1 108 ? 7.118 -7.232 5.307 1.00 89.50 108 TRP A O 1
ATOM 860 N N . GLN A 1 109 ? 6.990 -5.094 5.907 1.00 94.31 109 GLN A N 1
ATOM 861 C CA . GLN A 1 109 ? 5.568 -5.131 6.240 1.00 94.31 109 GLN A CA 1
ATOM 862 C C . GLN A 1 109 ? 4.777 -4.118 5.418 1.00 94.31 109 GLN A C 1
ATOM 864 O O . GLN A 1 109 ? 5.359 -3.240 4.775 1.00 94.31 109 GLN A O 1
ATOM 869 N N . VAL A 1 110 ? 3.459 -4.283 5.411 1.00 97.00 110 VAL A N 1
ATOM 870 C CA . VAL A 1 110 ? 2.524 -3.227 5.020 1.00 97.00 110 VAL A CA 1
ATOM 871 C C . VAL A 1 110 ? 2.355 -2.275 6.202 1.00 97.00 110 VAL A C 1
ATOM 873 O O . VAL A 1 110 ? 2.116 -2.726 7.322 1.00 97.00 110 VAL A O 1
ATOM 876 N N . CYS A 1 111 ? 2.462 -0.973 5.952 1.00 96.94 111 CYS A N 1
ATOM 877 C CA . CYS A 1 111 ? 2.158 0.066 6.932 1.00 96.94 111 CYS A CA 1
ATOM 878 C C . CYS A 1 111 ? 0.801 0.683 6.600 1.00 96.94 111 CYS A C 1
ATOM 880 O O . CYS A 1 111 ? 0.606 1.214 5.506 1.00 96.94 111 CYS A O 1
ATOM 882 N N . ILE A 1 112 ? -0.130 0.615 7.546 1.00 97.50 112 ILE A N 1
ATOM 883 C CA . ILE A 1 112 ? -1.444 1.238 7.428 1.00 97.50 112 ILE A CA 1
ATOM 884 C C . ILE A 1 112 ? -1.360 2.643 8.019 1.00 97.50 112 ILE A C 1
ATOM 886 O O . ILE A 1 112 ? -0.872 2.792 9.136 1.00 97.50 112 ILE A O 1
ATOM 890 N N . GLY A 1 113 ? -1.806 3.657 7.284 1.00 96.62 113 GLY A N 1
ATOM 891 C CA . GLY A 1 113 ? -1.817 5.050 7.725 1.00 96.62 113 GLY A CA 1
ATOM 892 C C . GLY A 1 113 ? -3.218 5.645 7.686 1.00 96.62 113 GLY A C 1
ATOM 893 O O . GLY A 1 113 ? -3.909 5.539 6.674 1.00 96.62 113 GLY A O 1
ATOM 894 N N . GLN A 1 114 ? -3.622 6.310 8.765 1.00 95.69 114 GLN A N 1
ATOM 895 C CA . GLN A 1 114 ? -4.866 7.073 8.788 1.00 95.69 114 GLN A CA 1
ATOM 896 C C . GLN A 1 114 ? -4.684 8.433 8.102 1.00 95.69 114 GLN A C 1
ATOM 898 O O . GLN A 1 114 ? -3.963 9.298 8.603 1.00 95.69 114 GLN A O 1
ATOM 903 N N . TRP A 1 115 ? -5.345 8.626 6.965 1.00 92.56 115 TRP A N 1
ATOM 904 C CA . TRP A 1 115 ? -5.377 9.884 6.229 1.00 92.56 115 TRP A CA 1
ATOM 905 C C . TRP A 1 115 ? -6.475 10.803 6.759 1.00 92.56 115 TRP A C 1
ATOM 907 O O . TRP A 1 115 ? -7.652 10.478 6.713 1.00 92.56 115 TRP A O 1
ATOM 917 N N . GLU A 1 116 ? -6.116 11.992 7.213 1.00 90.81 116 GLU A N 1
ATOM 918 C CA . GLU A 1 116 ? -7.086 12.979 7.659 1.00 90.81 116 GLU A CA 1
ATOM 919 C C . GLU A 1 116 ? -7.408 13.960 6.523 1.00 90.81 116 GLU A C 1
ATOM 921 O O . GLU A 1 116 ? -6.557 14.735 6.078 1.00 90.81 116 GLU A O 1
ATOM 926 N N . GLU A 1 117 ? -8.660 13.945 6.059 1.00 84.56 117 GLU A N 1
ATOM 927 C CA . GLU A 1 117 ? -9.122 14.790 4.949 1.00 84.56 117 GLU A CA 1
ATOM 928 C C . GLU A 1 117 ? -9.054 16.289 5.286 1.00 84.56 117 GLU A C 1
ATOM 930 O O . GLU A 1 117 ? -8.692 17.104 4.439 1.00 84.56 117 GLU A O 1
ATOM 935 N N . SER A 1 118 ? -9.323 16.662 6.542 1.00 86.69 118 SER A N 1
ATOM 936 C CA . SER A 1 118 ? -9.316 18.064 6.982 1.00 86.69 118 SER A CA 1
ATOM 937 C C . SER A 1 118 ? -7.926 18.704 6.911 1.00 86.69 118 SER A C 1
ATOM 939 O O . SER A 1 118 ? -7.804 19.893 6.608 1.00 86.69 118 SER A O 1
ATOM 941 N N . SER A 1 119 ? -6.873 17.926 7.170 1.00 86.06 119 SER A N 1
ATOM 942 C CA . SER A 1 119 ? -5.489 18.398 7.173 1.00 86.06 119 SER A CA 1
ATOM 943 C C . SER A 1 119 ? -4.698 17.980 5.932 1.00 86.06 119 SER A C 1
ATOM 945 O O . SER A 1 119 ? -3.570 18.455 5.753 1.00 86.06 119 SER A O 1
ATOM 947 N N . ASN A 1 120 ? -5.286 17.149 5.060 1.00 84.31 120 ASN A N 1
ATOM 948 C CA . ASN A 1 120 ? -4.637 16.505 3.917 1.00 84.31 120 ASN A CA 1
ATOM 949 C C . ASN A 1 120 ? -3.293 15.867 4.303 1.00 84.31 120 ASN A C 1
ATOM 951 O O . ASN A 1 120 ? -2.269 16.074 3.640 1.00 84.31 120 ASN A O 1
ATOM 955 N N . LYS A 1 121 ? -3.271 15.147 5.429 1.00 88.06 121 LYS A N 1
ATOM 956 C CA . LYS A 1 121 ? -2.065 14.516 5.974 1.00 88.06 121 LYS A CA 1
ATOM 957 C C . LYS A 1 121 ? -2.388 13.173 6.597 1.00 88.06 121 LYS A C 1
ATOM 959 O O . LYS A 1 121 ? -3.476 12.956 7.111 1.00 88.06 121 LYS A O 1
ATOM 964 N N . VAL A 1 122 ? -1.391 12.290 6.618 1.00 87.31 122 VAL A N 1
ATOM 965 C CA . VAL A 1 122 ? -1.451 11.117 7.489 1.00 87.31 122 VAL A CA 1
ATOM 966 C C . VAL A 1 122 ? -1.185 11.568 8.922 1.0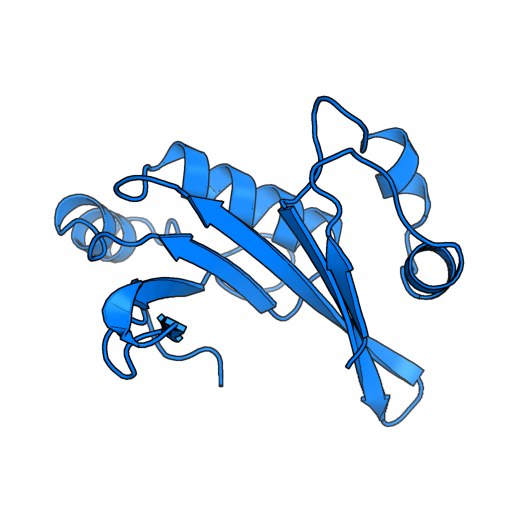0 87.31 122 VAL A C 1
ATOM 968 O O . VAL A 1 122 ? -0.190 12.254 9.185 1.00 87.31 122 VAL A O 1
ATOM 971 N N . THR A 1 123 ? -2.067 11.194 9.842 1.00 85.44 123 THR A N 1
ATOM 972 C CA . THR A 1 123 ? -1.921 11.493 11.267 1.00 85.44 123 THR A CA 1
ATOM 973 C C . THR A 1 123 ? -0.614 10.888 11.779 1.00 85.44 123 THR A C 1
ATOM 975 O O . THR A 1 123 ? -0.319 9.727 11.502 1.00 85.44 123 THR A O 1
ATOM 978 N N . LYS A 1 124 ? 0.187 11.653 12.538 1.00 78.56 124 LYS A N 1
ATOM 979 C CA . LYS A 1 124 ? 1.491 11.176 13.047 1.00 78.56 124 LYS A CA 1
ATOM 980 C C . LYS A 1 124 ? 1.371 9.875 13.844 1.00 78.56 124 LYS A C 1
ATOM 982 O O . LYS A 1 124 ? 2.178 8.974 13.648 1.00 78.56 124 LYS A O 1
ATOM 987 N N . ASP A 1 125 ? 0.326 9.773 14.660 1.00 83.88 125 ASP A N 1
ATOM 988 C CA . ASP A 1 125 ? 0.013 8.591 15.471 1.00 83.88 125 ASP A CA 1
ATOM 989 C C . ASP A 1 125 ? -0.983 7.643 14.775 1.00 83.88 125 ASP A C 1
ATOM 991 O O . ASP A 1 125 ? -1.447 6.670 15.361 1.00 83.88 125 ASP A O 1
ATOM 995 N N . GLY A 1 126 ? -1.321 7.919 13.510 1.00 89.19 126 GLY A N 1
ATOM 996 C CA . GLY A 1 126 ? -2.253 7.133 12.700 1.00 89.19 126 GLY A CA 1
ATOM 997 C C . GLY A 1 126 ? -1.606 5.953 11.977 1.00 89.19 126 GLY A C 1
ATOM 998 O O . GLY A 1 126 ? -2.269 5.315 11.161 1.00 89.19 126 GLY A O 1
ATOM 999 N N . TRP A 1 127 ? -0.322 5.683 12.225 1.00 95.62 127 TRP A N 1
ATOM 1000 C CA . TRP A 1 127 ? 0.401 4.573 11.609 1.00 95.62 127 TRP A CA 1
ATOM 1001 C C . TRP A 1 127 ? 0.264 3.282 12.411 1.00 95.62 127 TRP A C 1
ATOM 1003 O O . TRP A 1 127 ? 0.386 3.268 13.634 1.00 95.62 127 TRP A O 1
ATOM 1013 N N . PHE A 1 128 ? 0.108 2.170 11.702 1.00 96.12 128 PHE A N 1
ATOM 1014 C CA . PHE A 1 128 ? 0.137 0.825 12.260 1.00 96.12 128 PHE A CA 1
ATOM 1015 C C . PHE A 1 128 ? 0.926 -0.123 11.337 1.00 96.12 128 PHE A C 1
ATOM 1017 O O . PHE A 1 128 ? 0.753 -0.065 10.119 1.00 96.12 128 PHE A O 1
ATOM 1024 N N . PRO A 1 129 ? 1.782 -1.013 11.870 1.00 93.94 129 PRO A N 1
ATOM 1025 C CA . PRO A 1 129 ? 2.095 -1.180 13.291 1.00 93.94 129 PRO A CA 1
ATOM 1026 C C . PRO A 1 129 ? 3.067 -0.115 13.821 1.00 93.94 129 PRO A C 1
ATOM 1028 O O . PRO A 1 129 ? 3.098 0.134 15.020 1.00 93.94 129 PRO A O 1
ATOM 1031 N N . GLN A 1 130 ? 3.825 0.533 12.934 1.00 91.31 130 GLN A N 1
ATOM 1032 C CA . GLN A 1 130 ? 4.726 1.644 13.241 1.00 91.31 130 GLN A CA 1
ATOM 1033 C C . GLN A 1 130 ? 4.885 2.559 12.019 1.00 91.31 130 GLN A C 1
ATOM 1035 O O . GLN A 1 130 ? 4.570 2.151 10.895 1.00 91.31 130 GLN A O 1
ATOM 1040 N N . SER A 1 131 ? 5.413 3.768 12.235 1.00 91.12 131 SER A N 1
ATOM 1041 C CA . SER A 1 131 ? 5.791 4.682 11.149 1.00 91.12 131 SER A CA 1
ATOM 1042 C C . SER A 1 131 ? 6.760 3.996 10.174 1.00 91.12 131 SER A C 1
ATOM 1044 O O . SER A 1 131 ? 7.730 3.375 10.623 1.00 91.12 131 SER A O 1
ATOM 1046 N N . PRO A 1 132 ? 6.537 4.107 8.851 1.00 87.81 132 PRO A N 1
ATOM 1047 C CA . PRO A 1 132 ? 7.503 3.660 7.853 1.00 87.81 132 PRO A CA 1
ATOM 1048 C C . PRO A 1 132 ? 8.682 4.635 7.671 1.00 87.81 132 PRO A C 1
ATOM 1050 O O . PRO A 1 132 ? 9.648 4.280 6.995 1.00 87.81 132 PRO A O 1
ATOM 1053 N N . PHE A 1 133 ? 8.596 5.848 8.227 1.00 85.31 133 PHE A N 1
ATOM 1054 C CA . PHE A 1 133 ? 9.584 6.929 8.105 1.00 85.31 133 PHE A CA 1
ATOM 1055 C C . PHE A 1 133 ? 10.384 7.123 9.388 1.00 85.31 133 PHE A C 1
ATOM 1057 O O . PHE A 1 133 ? 9.758 7.008 10.471 1.00 85.31 133 PHE A O 1
#

Radius of gyration: 14.56 Å; chains: 1; bounding box: 38×32×37 Å

Organism: NCBI:txid412755

Foldseek 3Di:
DDKDQCQQLDDDPVRCVLQPCNVLSVVTHRVQDFRMKDWDQDPPSDIAIATEHEDAAADDLVLLVSLLVVCQSRVHLAREYEYQDAHDPVNVVCCVPPVSQQHDPNRHGYKYFHQHPVVRDTDCVRIPPHDSD

Sequence (133 aa):
CQLEITADGSFSASLKNAVRHDIIFAFLGKKASPDLVGFMRGQYGIDDYIVVEVKRDAVTLQDIYQAKMYGDLFSARYALLLSPEPVPEEIKRLHGNTFILNRFMSGWQVCIGQWEESSNKVTKDGWFPQSPF

pLDDT: mean 91.09, std 7.13, range [64.44, 98.0]